Protein AF-A0A561SPY4-F1 (afdb_monomer)

Solvent-accessible surface area (backbone atoms only — not comparable to full-atom values): 4941 Å² total; per-residue (Å²): 132,86,74,80,66,65,39,61,28,32,37,42,34,24,49,83,88,40,79,77,47,74,53,71,49,73,42,40,96,82,39,66,66,60,52,49,51,53,51,50,53,56,41,46,74,71,74,44,76,66,89,56,45,66,53,33,37,36,38,35,18,50,60,97,46,97,49,77,75,51,72,51,68,51,72,83,77,91,75,87,130

Organism: NCBI:txid1128676

pLDDT: mean 86.47, std 14.68, range [37.78, 97.5]

Mean predicted aligned error: 6.01 Å

Secondary structure (DSSP, 8-state):
--PPPPEEEEEEEEETTEEEEEEEEEE-TT-HHHHHHHHHHHHHHTT--GGGGGGEEEEEEETT-----EEEE--------

Foldseek 3Di:
DDDQFFAKKWKFKDFQRHGPDIDIDTDRPPPLPRVLVVLCVRCVVVVHDCPVQQRMKMWIDHPPDPDTPDIDGDDDPPDDD

Radius of gyration: 12.81 Å; Cα contacts (8 Å, |Δi|>4): 127; chains: 1; bounding box: 33×31×27 Å

Nearest PDB structures (foldseek):
  3or3-assembly1_B  TM=4.849E-01  e=1.556E+00  Helicobacter pylori 118
  1rbl-assembly1_M  TM=3.671E-01  e=9.362E-01  Synechococcus elongatus PCC 6301
  8wpz-assembly1_B  TM=3.707E-01  e=1.556E+00  Synechococcus elongatus PCC 7942 = FACHB-805
  1rsc-assembly1_M  TM=3.685E-01  e=1.883E+00  Synechococcus elongatus PCC 6301
  1uzh-assembly1_C  TM=3.496E-01  e=3.789E+00  Chlamydomonas reinhardtii

Sequence (81 aa):
MNSPAAVLLDFAVRHRGQVVARFSAAADPLSAGDLRQLLVDAIRRRGTDDADITDYEMEMRPAGEDVLITTFVATRSSNQS

Structure (mmCIF, N/CA/C/O backbone):
data_AF-A0A561SPY4-F1
#
_entry.id   AF-A0A561SPY4-F1
#
loop_
_atom_site.group_PDB
_atom_site.id
_atom_site.type_symbol
_atom_site.label_atom_id
_atom_site.label_alt_id
_atom_site.label_comp_id
_atom_site.label_asym_id
_atom_site.label_entity_id
_atom_site.label_seq_id
_atom_site.pdbx_PDB_ins_code
_atom_site.Cartn_x
_atom_site.Cartn_y
_atom_site.Cartn_z
_atom_site.occupancy
_atom_site.B_iso_or_equiv
_atom_site.auth_seq_id
_atom_site.auth_comp_id
_atom_site.auth_asym_id
_atom_site.auth_atom_id
_atom_site.pdbx_PDB_model_num
ATOM 1 N N . MET A 1 1 ? 22.168 13.041 0.486 1.00 43.16 1 MET A N 1
ATOM 2 C CA . MET A 1 1 ? 20.930 12.428 -0.037 1.00 43.16 1 MET A CA 1
ATOM 3 C C . MET A 1 1 ? 20.122 12.010 1.176 1.00 43.16 1 MET A C 1
ATOM 5 O O . MET A 1 1 ? 20.630 11.206 1.943 1.00 43.16 1 MET A O 1
ATOM 9 N N . ASN A 1 2 ? 18.968 12.633 1.425 1.00 46.53 2 ASN A N 1
ATOM 10 C CA . ASN A 1 2 ? 18.099 12.228 2.532 1.00 46.53 2 ASN A CA 1
ATOM 11 C C . ASN A 1 2 ? 17.477 10.886 2.149 1.00 46.53 2 ASN A C 1
ATOM 13 O O . ASN A 1 2 ? 16.723 10.831 1.181 1.00 46.53 2 ASN A O 1
ATOM 17 N N . SER A 1 3 ? 17.828 9.814 2.856 1.00 54.88 3 SER A N 1
ATOM 18 C CA . SER A 1 3 ? 17.105 8.551 2.731 1.00 54.88 3 SER A CA 1
ATOM 19 C C . SER A 1 3 ? 15.652 8.792 3.153 1.00 54.88 3 SER A C 1
ATOM 21 O O . SER A 1 3 ? 15.446 9.399 4.210 1.00 54.88 3 SER A O 1
ATOM 23 N N . PRO A 1 4 ? 14.645 8.383 2.367 1.00 61.72 4 PRO A N 1
ATOM 24 C CA . PRO A 1 4 ? 13.264 8.427 2.830 1.00 61.72 4 PRO A CA 1
ATOM 25 C C . PRO A 1 4 ? 13.132 7.569 4.097 1.00 61.72 4 PRO A C 1
ATOM 27 O O . PRO A 1 4 ? 13.587 6.427 4.152 1.00 61.72 4 PRO A O 1
ATOM 30 N N . ALA A 1 5 ? 12.595 8.167 5.160 1.00 77.50 5 ALA A N 1
ATOM 31 C CA . ALA A 1 5 ? 12.405 7.501 6.440 1.00 77.50 5 ALA A CA 1
ATOM 32 C C . ALA A 1 5 ? 11.138 6.644 6.381 1.00 77.50 5 ALA A C 1
ATOM 34 O O . ALA A 1 5 ? 10.117 7.099 5.868 1.00 77.50 5 ALA A O 1
ATOM 35 N N . ALA A 1 6 ? 11.193 5.428 6.929 1.00 84.25 6 ALA A N 1
ATOM 36 C CA . ALA A 1 6 ? 10.005 4.602 7.088 1.00 84.25 6 ALA A CA 1
ATOM 37 C C . ALA A 1 6 ? 8.941 5.371 7.890 1.00 84.25 6 ALA A C 1
ATOM 39 O O . ALA A 1 6 ? 9.214 5.857 8.991 1.00 84.25 6 ALA A O 1
ATOM 40 N N . VAL A 1 7 ? 7.736 5.474 7.335 1.00 92.44 7 VAL A N 1
ATOM 41 C CA . VAL A 1 7 ? 6.574 6.117 7.960 1.00 92.44 7 VAL A CA 1
ATOM 42 C C . VAL A 1 7 ? 5.490 5.081 8.206 1.00 92.44 7 VAL A C 1
ATOM 44 O O . VAL A 1 7 ? 5.420 4.070 7.508 1.00 92.44 7 VAL A O 1
ATOM 47 N N . LEU A 1 8 ? 4.649 5.312 9.214 1.00 95.88 8 LEU A N 1
ATOM 48 C CA . LEU A 1 8 ? 3.509 4.439 9.465 1.00 95.88 8 LEU A CA 1
ATOM 49 C C . LEU A 1 8 ? 2.428 4.695 8.409 1.00 95.88 8 LEU A C 1
ATOM 51 O O . LEU A 1 8 ? 1.945 5.820 8.271 1.00 95.88 8 LEU A O 1
ATOM 55 N N . LEU A 1 9 ? 2.058 3.642 7.688 1.00 96.50 9 LEU A N 1
ATOM 56 C CA . LEU A 1 9 ? 1.072 3.677 6.614 1.00 96.50 9 LEU A CA 1
ATOM 57 C C . LEU A 1 9 ? -0.031 2.654 6.865 1.00 96.50 9 LEU A C 1
ATOM 59 O O . LEU A 1 9 ? 0.227 1.573 7.402 1.00 96.50 9 LEU A O 1
ATOM 63 N N . ASP A 1 10 ? -1.232 2.992 6.408 1.00 97.38 10 ASP A N 1
ATOM 64 C CA . ASP A 1 10 ? -2.360 2.077 6.292 1.00 97.38 10 ASP A CA 1
ATOM 65 C C . ASP A 1 10 ? -2.444 1.540 4.863 1.00 97.38 10 ASP A C 1
ATOM 67 O O . ASP A 1 10 ? -2.465 2.293 3.883 1.00 97.38 10 ASP A O 1
ATOM 71 N N . PHE A 1 11 ? -2.517 0.217 4.753 1.00 97.19 11 PHE A N 1
ATOM 72 C CA . PHE A 1 11 ? -2.538 -0.510 3.495 1.00 97.19 11 PHE A CA 1
ATOM 73 C C . PHE A 1 11 ? -3.890 -1.179 3.286 1.00 97.19 11 PHE A C 1
ATOM 75 O O . PHE A 1 11 ? -4.428 -1.835 4.185 1.00 97.19 11 PHE A O 1
ATOM 82 N N . ALA A 1 12 ? -4.413 -1.080 2.066 1.00 97.50 12 ALA A N 1
ATOM 83 C CA . ALA A 1 12 ? -5.529 -1.898 1.611 1.00 97.50 12 ALA A CA 1
ATOM 84 C C . ALA A 1 12 ? -5.095 -2.710 0.392 1.00 97.50 12 ALA A C 1
ATOM 86 O O . ALA A 1 12 ? -4.843 -2.159 -0.678 1.00 97.50 12 ALA A O 1
ATOM 87 N N . VAL A 1 13 ? -5.023 -4.029 0.560 1.00 96.19 13 VAL A N 1
ATOM 88 C CA . VAL A 1 13 ? -4.724 -4.954 -0.535 1.00 96.19 13 VAL A CA 1
ATOM 89 C C . VAL A 1 13 ? -6.023 -5.323 -1.215 1.00 96.19 13 VAL A C 1
ATOM 91 O O . VAL A 1 13 ? -6.975 -5.755 -0.553 1.00 96.19 13 VAL A O 1
ATOM 94 N N . ARG A 1 14 ? -6.054 -5.189 -2.535 1.00 95.69 14 ARG A N 1
ATOM 95 C CA . ARG A 1 14 ? -7.202 -5.535 -3.360 1.00 95.69 14 ARG A CA 1
ATOM 96 C C . ARG A 1 14 ? -6.815 -6.613 -4.352 1.00 95.69 14 ARG A C 1
ATOM 98 O O . ARG A 1 14 ? -5.700 -6.631 -4.851 1.00 95.69 14 ARG A O 1
ATOM 105 N N . HIS A 1 15 ? -7.757 -7.501 -4.623 1.00 93.31 15 HIS A N 1
ATOM 106 C CA . HIS A 1 15 ? -7.662 -8.514 -5.661 1.00 93.31 15 HIS A CA 1
ATOM 107 C C . HIS A 1 15 ? -8.822 -8.284 -6.620 1.00 93.31 15 HIS A C 1
ATOM 109 O O . HIS A 1 15 ? -9.983 -8.335 -6.197 1.00 93.31 15 HIS A O 1
ATOM 115 N N . ARG A 1 16 ? -8.519 -7.967 -7.885 1.00 90.69 16 ARG A N 1
ATOM 116 C CA . ARG A 1 16 ? -9.531 -7.659 -8.917 1.00 90.69 16 ARG A CA 1
ATOM 117 C C . ARG A 1 16 ? -10.569 -6.626 -8.445 1.00 90.69 16 ARG A C 1
ATOM 119 O O . ARG A 1 16 ? -11.777 -6.808 -8.592 1.00 90.69 16 ARG A O 1
ATOM 126 N N . GLY A 1 17 ? -10.088 -5.559 -7.804 1.00 90.94 17 GLY A N 1
ATOM 127 C CA . GLY A 1 17 ? -10.917 -4.462 -7.306 1.00 90.94 17 GLY A CA 1
ATOM 128 C C . GLY A 1 17 ? -11.672 -4.735 -5.998 1.00 90.94 17 GLY A C 1
ATOM 129 O O . GLY A 1 17 ? -12.409 -3.857 -5.558 1.00 90.94 17 GLY A O 1
ATOM 130 N N . GLN A 1 18 ? -11.503 -5.887 -5.341 1.00 94.31 18 GLN A N 1
ATOM 131 C CA . GLN A 1 18 ? -12.106 -6.178 -4.030 1.00 94.31 18 GLN A CA 1
ATOM 132 C C . GLN A 1 18 ? -11.056 -6.136 -2.924 1.00 94.31 18 GLN A C 1
ATOM 134 O O . GLN A 1 18 ? -10.027 -6.793 -3.049 1.00 94.31 18 GLN A O 1
ATOM 139 N N . VAL A 1 19 ? -11.308 -5.416 -1.826 1.00 95.38 19 VAL A N 1
ATOM 140 C CA . VAL A 1 19 ? -10.375 -5.392 -0.686 1.00 95.38 19 VAL A CA 1
ATOM 141 C C . VAL A 1 19 ? -10.359 -6.761 -0.010 1.00 95.38 19 VAL A C 1
ATOM 143 O O . VAL A 1 19 ? -11.377 -7.220 0.503 1.00 95.38 19 VAL A O 1
ATOM 146 N N . VAL A 1 20 ? -9.188 -7.392 0.021 1.00 94.44 20 VAL A N 1
ATOM 147 C CA . VAL A 1 20 ? -8.977 -8.731 0.588 1.00 94.44 20 VAL A CA 1
ATOM 148 C C . VAL A 1 20 ? -8.173 -8.718 1.885 1.00 94.44 20 VAL A C 1
ATOM 150 O O . VAL A 1 20 ? -8.234 -9.692 2.634 1.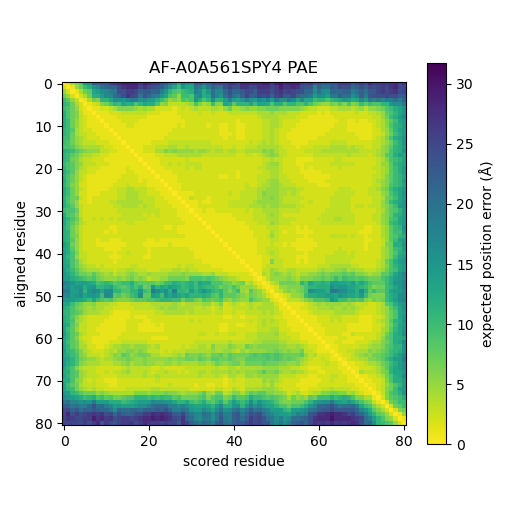00 94.44 20 VAL A O 1
ATOM 153 N N . ALA A 1 21 ? -7.440 -7.637 2.165 1.00 95.12 21 ALA A N 1
ATOM 154 C CA . ALA A 1 21 ? -6.741 -7.437 3.429 1.00 95.12 21 ALA A CA 1
ATOM 155 C C . ALA A 1 21 ? -6.567 -5.946 3.744 1.00 95.12 21 ALA A C 1
ATOM 157 O O . ALA A 1 21 ? -6.463 -5.113 2.842 1.00 95.12 21 ALA A O 1
ATOM 158 N N . ARG A 1 22 ? -6.505 -5.631 5.039 1.00 96.50 22 ARG A N 1
ATOM 159 C CA . ARG A 1 22 ? -6.096 -4.326 5.564 1.00 96.50 22 ARG A CA 1
ATOM 160 C C . ARG A 1 22 ? -5.091 -4.531 6.684 1.00 96.50 22 ARG A C 1
ATOM 162 O O . ARG A 1 22 ? -5.265 -5.448 7.486 1.00 96.50 22 ARG A O 1
ATOM 169 N N . PHE A 1 23 ? -4.059 -3.703 6.726 1.00 96.56 23 PHE A N 1
ATOM 170 C CA . PHE A 1 23 ? -3.061 -3.716 7.791 1.00 96.56 23 PHE A CA 1
ATOM 171 C C . PHE A 1 23 ? -2.313 -2.386 7.830 1.00 96.56 23 PHE A C 1
ATOM 173 O O . PHE A 1 23 ? -2.358 -1.625 6.868 1.00 96.56 23 PHE A O 1
ATOM 180 N N . SER A 1 24 ? -1.589 -2.150 8.919 1.00 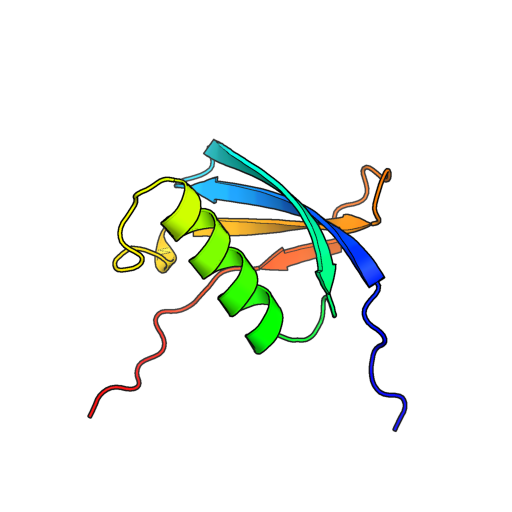96.25 24 SER A N 1
ATOM 181 C CA . SER A 1 24 ? -0.697 -1.000 9.059 1.00 96.25 24 SER A CA 1
ATOM 182 C C . SER A 1 24 ? 0.739 -1.488 9.223 1.00 96.25 24 SER A C 1
ATOM 184 O O . SER A 1 24 ? 0.979 -2.512 9.871 1.00 96.25 24 SER A O 1
ATOM 186 N N . ALA A 1 25 ? 1.698 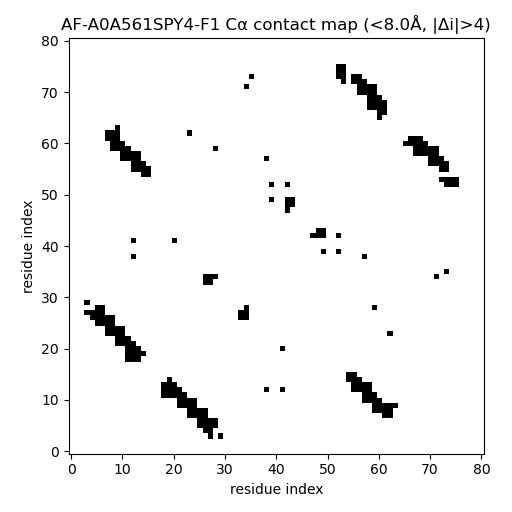-0.783 8.629 1.00 94.94 25 ALA A N 1
ATOM 187 C CA . ALA A 1 25 ? 3.120 -1.094 8.758 1.00 94.94 25 ALA A CA 1
ATOM 188 C C . ALA A 1 25 ? 3.982 0.157 8.557 1.00 94.94 25 ALA A C 1
ATOM 190 O O . ALA A 1 25 ? 3.566 1.110 7.902 1.00 94.94 25 ALA A O 1
ATOM 191 N N . ALA A 1 26 ? 5.189 0.145 9.124 1.00 94.88 26 ALA A N 1
ATOM 192 C CA . ALA A 1 26 ? 6.197 1.147 8.808 1.00 94.88 26 ALA A CA 1
ATOM 193 C C . ALA A 1 26 ? 6.861 0.794 7.470 1.00 94.88 26 ALA A C 1
ATOM 195 O O . ALA A 1 26 ? 7.391 -0.309 7.333 1.00 94.88 26 ALA A O 1
ATOM 196 N N . ALA A 1 27 ? 6.833 1.706 6.499 1.00 93.31 27 ALA A N 1
ATOM 197 C CA . ALA A 1 27 ? 7.447 1.504 5.190 1.00 93.31 27 ALA A CA 1
ATOM 198 C C . ALA A 1 27 ? 7.849 2.832 4.542 1.00 93.31 27 ALA A C 1
ATOM 200 O O . ALA A 1 27 ? 7.310 3.887 4.880 1.00 93.31 27 ALA A O 1
ATOM 201 N N . ASP A 1 28 ? 8.780 2.775 3.594 1.00 91.75 28 ASP A N 1
ATOM 202 C CA . ASP A 1 28 ? 9.003 3.874 2.659 1.00 91.75 28 ASP A CA 1
ATOM 203 C C . ASP A 1 28 ? 8.012 3.747 1.481 1.00 91.75 28 ASP A C 1
ATOM 205 O O . ASP A 1 28 ? 8.095 2.776 0.722 1.00 91.75 28 ASP A O 1
ATOM 209 N N . PRO A 1 29 ? 7.087 4.709 1.282 1.00 91.06 29 PRO A N 1
ATOM 210 C CA . PRO A 1 29 ? 6.118 4.670 0.185 1.00 91.06 29 PRO A CA 1
ATOM 211 C C . PRO A 1 29 ? 6.754 4.795 -1.210 1.00 91.06 29 PRO A C 1
ATOM 213 O O . PRO A 1 29 ? 6.056 4.618 -2.208 1.00 91.06 29 PRO A O 1
ATOM 216 N N . LEU A 1 30 ? 8.049 5.115 -1.304 1.00 90.75 30 LEU A N 1
ATOM 217 C CA . LEU A 1 30 ? 8.794 5.215 -2.561 1.00 90.75 30 LEU A CA 1
ATOM 218 C C . LEU A 1 30 ? 9.680 3.986 -2.834 1.00 90.75 30 LEU A C 1
ATOM 220 O O . LEU A 1 30 ? 10.210 3.842 -3.939 1.00 90.75 30 LEU A O 1
ATOM 224 N N . SER A 1 31 ? 9.815 3.071 -1.871 1.00 91.50 31 SER A N 1
ATOM 225 C CA . SER A 1 31 ? 10.635 1.864 -1.991 1.00 91.50 31 SER A CA 1
ATOM 226 C C . SER A 1 31 ? 9.841 0.720 -2.618 1.00 91.50 31 SER A C 1
ATOM 228 O O . SER A 1 31 ? 9.177 -0.063 -1.941 1.00 91.50 31 SER A O 1
ATOM 230 N N . ALA A 1 32 ? 9.935 0.569 -3.941 1.00 91.38 32 ALA A N 1
ATOM 231 C CA . ALA A 1 32 ? 9.245 -0.509 -4.658 1.00 91.38 32 ALA A CA 1
ATOM 232 C C . ALA A 1 32 ? 9.585 -1.918 -4.124 1.00 91.38 32 ALA A C 1
ATOM 234 O O . ALA A 1 32 ? 8.746 -2.816 -4.187 1.00 91.38 32 ALA A O 1
ATOM 235 N N . GLY A 1 33 ? 10.798 -2.112 -3.592 1.00 91.12 33 GLY A N 1
ATOM 236 C CA . GLY A 1 33 ? 11.217 -3.369 -2.968 1.00 91.12 33 GLY A CA 1
ATOM 237 C C . GLY A 1 33 ? 10.438 -3.674 -1.688 1.00 91.12 33 GLY A C 1
ATOM 238 O O . GLY A 1 33 ? 9.875 -4.764 -1.568 1.00 91.12 33 GLY A O 1
ATOM 239 N N . ASP A 1 34 ? 10.339 -2.698 -0.783 1.00 91.50 34 ASP A N 1
ATOM 240 C CA . ASP A 1 34 ? 9.608 -2.854 0.480 1.00 91.50 34 ASP A CA 1
ATOM 241 C C . ASP A 1 34 ? 8.114 -3.059 0.221 1.00 91.50 34 ASP A C 1
ATOM 243 O O . ASP A 1 34 ? 7.492 -3.962 0.783 1.00 91.50 34 ASP A O 1
ATOM 247 N N . LEU A 1 35 ? 7.544 -2.281 -0.704 1.00 93.88 35 LEU A N 1
ATOM 248 C CA . LEU A 1 35 ? 6.135 -2.395 -1.078 1.00 93.88 35 LEU A CA 1
ATOM 249 C C . LEU A 1 35 ? 5.807 -3.748 -1.711 1.00 93.88 35 LEU A C 1
ATOM 251 O O . LEU A 1 35 ? 4.780 -4.351 -1.392 1.00 93.88 35 LEU A O 1
ATOM 255 N N . ARG A 1 36 ? 6.695 -4.269 -2.568 1.00 93.69 36 ARG A N 1
ATOM 256 C CA . ARG A 1 36 ? 6.542 -5.610 -3.140 1.00 93.69 36 ARG A CA 1
ATOM 257 C C . ARG A 1 36 ? 6.566 -6.676 -2.049 1.00 93.69 36 ARG A C 1
ATOM 259 O O . ARG A 1 36 ? 5.743 -7.587 -2.094 1.00 93.69 36 ARG A O 1
ATOM 266 N N . GLN A 1 37 ? 7.482 -6.575 -1.086 1.00 92.75 37 GLN A N 1
ATOM 267 C CA . GLN A 1 37 ? 7.575 -7.545 0.003 1.00 92.75 37 GLN A CA 1
ATOM 268 C C . GLN A 1 37 ? 6.319 -7.525 0.885 1.00 92.75 37 GLN A C 1
ATOM 270 O O . GLN A 1 37 ? 5.761 -8.584 1.167 1.00 92.75 37 GLN A O 1
ATOM 275 N N . LEU A 1 38 ? 5.815 -6.338 1.238 1.00 94.69 38 LEU A N 1
ATOM 276 C CA . LEU A 1 38 ? 4.571 -6.187 2.000 1.00 94.69 38 LEU A CA 1
ATOM 277 C C . LEU A 1 38 ? 3.368 -6.806 1.280 1.00 94.69 38 LEU A C 1
ATOM 279 O O . LEU A 1 38 ? 2.559 -7.491 1.910 1.00 94.69 38 LEU A O 1
ATOM 283 N N . LEU A 1 39 ? 3.265 -6.608 -0.037 1.00 94.31 39 LEU A N 1
ATOM 284 C CA . LEU A 1 39 ? 2.201 -7.203 -0.840 1.00 94.31 39 LEU A CA 1
ATOM 285 C C . LEU A 1 39 ? 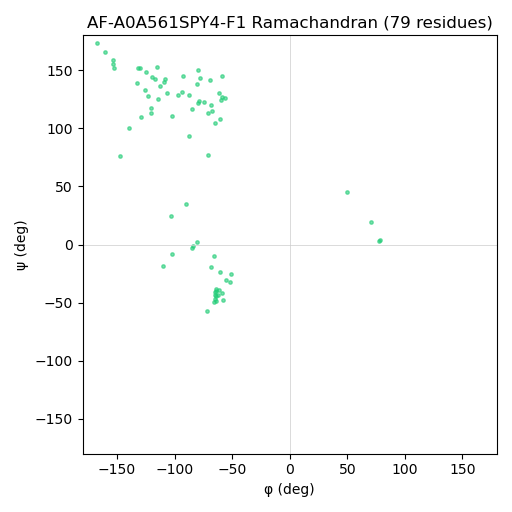2.299 -8.737 -0.867 1.00 94.31 39 LEU A C 1
ATOM 287 O O . LEU A 1 39 ? 1.303 -9.416 -0.618 1.00 94.31 39 LEU A O 1
ATOM 291 N N . VAL A 1 40 ? 3.494 -9.287 -1.104 1.00 93.50 40 VAL A N 1
ATOM 292 C CA . VAL A 1 40 ? 3.741 -10.741 -1.076 1.00 93.50 40 VAL A CA 1
ATOM 293 C C . VAL A 1 40 ? 3.367 -11.333 0.282 1.00 93.50 40 VAL A C 1
ATOM 295 O O . VAL A 1 40 ? 2.641 -12.326 0.346 1.00 93.50 40 VAL A O 1
ATOM 298 N N . ASP A 1 41 ? 3.806 -10.715 1.376 1.00 93.25 41 ASP A N 1
ATOM 299 C CA . ASP A 1 41 ? 3.514 -11.202 2.723 1.00 93.25 41 ASP A CA 1
ATOM 300 C C . ASP A 1 41 ? 2.013 -11.148 3.032 1.00 93.25 41 ASP A C 1
ATOM 302 O O . ASP A 1 41 ? 1.473 -12.072 3.645 1.00 93.25 41 ASP A O 1
ATOM 306 N N . ALA A 1 42 ? 1.309 -10.109 2.575 1.00 93.12 42 ALA A N 1
ATOM 307 C CA . ALA A 1 42 ? -0.138 -10.000 2.729 1.00 93.12 42 ALA A CA 1
ATOM 308 C C . ALA A 1 42 ? -0.900 -11.091 1.951 1.00 93.12 42 ALA A C 1
ATOM 310 O O . ALA A 1 42 ? -1.853 -11.666 2.483 1.00 93.12 42 ALA A O 1
ATOM 311 N N . ILE A 1 43 ? -0.464 -11.417 0.728 1.00 91.50 43 ILE A N 1
ATOM 312 C CA . ILE A 1 43 ? -1.026 -12.507 -0.088 1.00 91.50 43 ILE A CA 1
ATOM 313 C C . ILE A 1 43 ? -0.788 -13.860 0.597 1.00 91.50 43 ILE A C 1
ATOM 315 O O . ILE A 1 43 ? -1.736 -14.625 0.805 1.00 91.50 43 ILE A O 1
ATOM 319 N N . ARG A 1 44 ? 0.446 -14.122 1.047 1.00 90.62 44 ARG A N 1
ATOM 320 C CA . ARG A 1 44 ? 0.822 -15.371 1.730 1.00 90.62 44 ARG A CA 1
ATOM 321 C C . ARG A 1 44 ? 0.054 -15.588 3.031 1.00 90.62 44 ARG A C 1
ATOM 323 O O . ARG A 1 44 ? -0.386 -16.703 3.298 1.00 90.62 44 ARG A O 1
ATOM 330 N N . ARG A 1 45 ? -0.183 -14.535 3.825 1.00 89.19 45 ARG A N 1
ATOM 331 C CA . ARG A 1 45 ? -1.000 -14.610 5.058 1.00 89.19 45 ARG A CA 1
ATOM 332 C C . ARG A 1 45 ? -2.445 -15.044 4.802 1.00 89.19 45 ARG A C 1
ATOM 334 O O . ARG A 1 45 ? -3.074 -15.581 5.709 1.00 89.19 45 ARG A O 1
ATOM 341 N N . ARG A 1 46 ? -2.975 -14.845 3.589 1.00 85.69 46 ARG A N 1
ATOM 342 C CA . ARG A 1 46 ? -4.296 -15.359 3.183 1.00 85.69 46 ARG A CA 1
ATOM 343 C C . ARG A 1 46 ? -4.265 -16.810 2.698 1.00 85.69 46 ARG A C 1
ATOM 345 O O . ARG A 1 46 ? -5.313 -17.336 2.334 1.00 85.69 46 ARG A O 1
ATOM 352 N N . GLY A 1 47 ? -3.095 -17.446 2.664 1.00 83.88 47 GLY A N 1
ATOM 353 C CA . GLY A 1 47 ? -2.920 -18.795 2.130 1.00 83.88 47 GLY A CA 1
ATOM 354 C C . GLY A 1 47 ? -3.062 -18.869 0.609 1.00 83.88 47 GLY A C 1
ATOM 355 O O . GLY A 1 47 ? -3.344 -19.939 0.082 1.00 83.88 47 GLY A O 1
ATOM 356 N N . THR A 1 48 ? -2.929 -17.739 -0.096 1.00 81.31 48 THR A N 1
ATOM 357 C CA . THR A 1 48 ? -2.907 -17.708 -1.564 1.00 81.31 48 THR A CA 1
ATOM 358 C C . THR A 1 48 ? -1.464 -17.777 -2.060 1.00 81.31 48 THR A C 1
ATOM 360 O O . THR A 1 48 ? -0.564 -17.240 -1.413 1.00 81.31 48 THR A O 1
ATOM 363 N N . ASP A 1 49 ? -1.256 -18.454 -3.188 1.00 74.50 49 ASP A N 1
ATOM 364 C CA . ASP A 1 49 ? 0.028 -18.475 -3.887 1.00 74.50 49 ASP A CA 1
ATOM 365 C C . ASP A 1 49 ? 0.314 -17.091 -4.500 1.00 7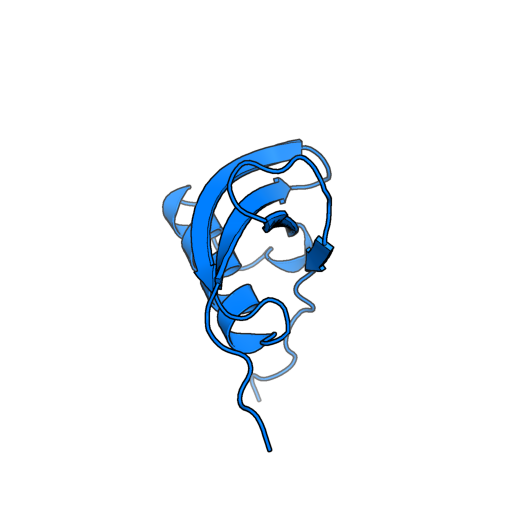4.50 49 ASP A C 1
ATOM 367 O O . ASP A 1 49 ? -0.596 -16.413 -4.981 1.00 74.50 49 ASP A O 1
ATOM 371 N N . ASP A 1 50 ? 1.571 -16.651 -4.473 1.00 70.94 50 ASP A N 1
ATOM 372 C CA . ASP A 1 50 ? 1.995 -15.358 -5.026 1.00 70.94 50 ASP A CA 1
ATOM 373 C C . ASP A 1 50 ? 2.193 -15.398 -6.554 1.00 70.94 50 ASP A C 1
ATOM 375 O O . ASP A 1 50 ? 2.512 -14.376 -7.171 1.00 70.94 50 ASP A O 1
ATOM 379 N N . ALA A 1 51 ? 1.914 -16.549 -7.178 1.00 73.19 51 ALA A N 1
ATOM 380 C CA . ALA A 1 51 ? 1.914 -16.752 -8.624 1.00 73.19 51 ALA A CA 1
ATOM 381 C C . ALA A 1 51 ? 1.063 -15.720 -9.396 1.00 73.19 51 ALA A C 1
ATOM 383 O O . ALA A 1 51 ? 1.456 -15.319 -10.496 1.00 73.19 51 ALA A O 1
ATOM 384 N N . ASP A 1 52 ? -0.032 -15.239 -8.794 1.00 79.62 52 ASP A N 1
ATOM 385 C CA 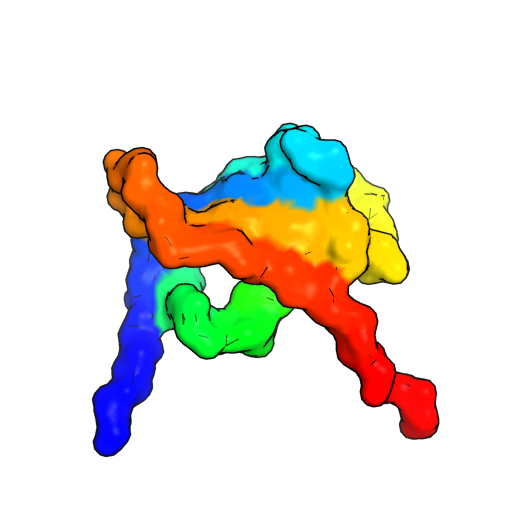. ASP A 1 52 ? -0.964 -14.267 -9.382 1.00 79.62 52 ASP A CA 1
ATOM 386 C C . ASP A 1 52 ? -0.783 -12.842 -8.826 1.00 79.62 52 ASP A C 1
ATOM 388 O O . ASP A 1 52 ? -1.714 -12.042 -8.860 1.00 79.62 52 ASP A O 1
ATOM 392 N N . ILE A 1 53 ? 0.401 -12.474 -8.311 1.00 87.81 53 ILE A N 1
ATOM 393 C CA . ILE A 1 53 ? 0.653 -11.143 -7.710 1.00 87.81 53 ILE A CA 1
ATOM 394 C C . ILE A 1 53 ? 0.239 -9.958 -8.608 1.00 87.81 53 ILE A C 1
ATOM 396 O O . ILE A 1 53 ? -0.075 -8.884 -8.104 1.00 87.81 53 ILE A O 1
ATOM 400 N N . THR A 1 54 ? 0.196 -10.147 -9.929 1.00 90.62 54 THR A N 1
ATOM 401 C CA . THR A 1 54 ? -0.249 -9.138 -10.905 1.00 90.62 54 THR A CA 1
ATOM 402 C C . THR A 1 54 ? -1.742 -8.814 -10.837 1.00 90.62 54 THR A C 1
ATOM 404 O O . THR A 1 54 ? -2.148 -7.764 -11.325 1.00 90.62 54 THR A O 1
ATOM 407 N N . ASP A 1 55 ? -2.556 -9.685 -10.235 1.00 91.38 55 ASP A N 1
ATOM 408 C CA . ASP A 1 55 ? -3.992 -9.466 -10.009 1.00 91.38 55 ASP A CA 1
ATOM 409 C C . ASP A 1 55 ? -4.262 -8.676 -8.716 1.00 91.38 55 ASP A C 1
ATOM 411 O O . ASP A 1 55 ? -5.421 -8.376 -8.386 1.00 91.38 55 ASP A O 1
ATOM 415 N N . TYR A 1 56 ? -3.195 -8.359 -7.975 1.00 93.44 56 TYR A N 1
ATOM 416 C CA . TYR A 1 56 ? -3.247 -7.632 -6.722 1.00 93.44 56 TYR A CA 1
ATOM 417 C C . TYR A 1 56 ? -2.705 -6.211 -6.857 1.00 93.44 56 TYR A C 1
ATOM 419 O O . TYR A 1 56 ? -1.693 -5.938 -7.500 1.00 93.44 56 TYR A O 1
ATOM 427 N N . GLU A 1 57 ? -3.368 -5.309 -6.152 1.00 95.00 57 GLU A N 1
ATOM 428 C CA . GLU A 1 57 ? -2.983 -3.911 -5.995 1.00 95.00 57 GLU A CA 1
ATOM 429 C C . GLU A 1 57 ? -2.998 -3.555 -4.506 1.00 95.00 57 GLU A C 1
ATOM 431 O O . GLU A 1 57 ? -3.723 -4.159 -3.708 1.00 95.00 57 GLU A O 1
ATOM 436 N N . MET A 1 58 ? -2.176 -2.588 -4.112 1.00 96.69 58 MET A N 1
ATOM 437 C CA . MET A 1 58 ? -2.059 -2.143 -2.730 1.00 96.69 58 MET A CA 1
ATOM 438 C C . MET A 1 58 ? -2.195 -0.627 -2.660 1.00 96.69 58 MET A C 1
ATOM 440 O O . MET A 1 58 ? -1.317 0.114 -3.097 1.00 96.69 58 MET A O 1
ATOM 444 N N . GLU A 1 59 ? -3.305 -0.161 -2.102 1.00 97.19 59 GLU A N 1
ATOM 445 C CA . GLU A 1 59 ? -3.501 1.251 -1.790 1.00 97.19 59 GLU A CA 1
ATOM 446 C C . GLU A 1 59 ? -2.745 1.612 -0.509 1.00 97.19 59 GLU A C 1
ATOM 448 O O . GLU A 1 59 ? -2.727 0.825 0.441 1.00 97.19 59 GLU A O 1
ATOM 453 N N . MET A 1 60 ? -2.176 2.817 -0.469 1.00 95.94 60 MET A N 1
ATOM 454 C CA . MET A 1 60 ? -1.415 3.329 0.672 1.00 95.94 60 MET A CA 1
ATOM 455 C C . MET A 1 60 ? -1.966 4.671 1.132 1.00 95.94 60 MET A C 1
ATOM 457 O O . MET A 1 60 ? -2.185 5.572 0.317 1.00 95.94 60 MET A O 1
ATOM 461 N N . ARG A 1 61 ? -2.158 4.814 2.440 1.00 96.88 61 ARG A N 1
ATOM 462 C CA . ARG A 1 61 ? -2.614 6.041 3.103 1.00 96.88 61 ARG A CA 1
ATOM 463 C C . ARG A 1 61 ? -1.713 6.352 4.301 1.00 96.88 61 ARG A C 1
ATOM 465 O O . ARG A 1 61 ? -1.162 5.408 4.875 1.00 96.88 61 ARG A O 1
ATOM 472 N N . PRO A 1 62 ? -1.550 7.623 4.711 1.00 95.06 62 PRO A N 1
ATOM 473 C CA . P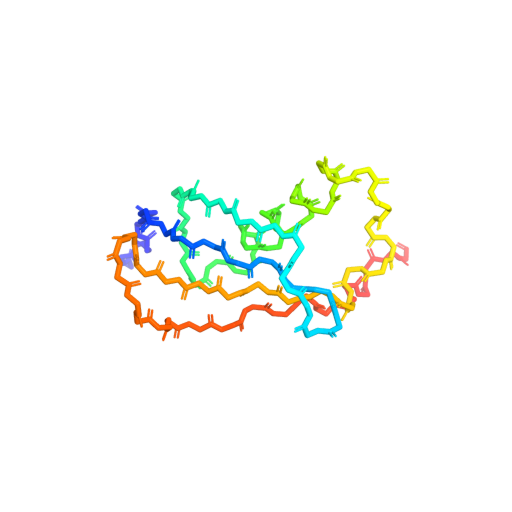RO A 1 62 ? -0.979 7.917 6.018 1.00 95.06 62 PRO A CA 1
ATOM 474 C C . PRO A 1 62 ? -1.847 7.270 7.102 1.00 95.06 62 PRO A C 1
ATOM 476 O O . PRO A 1 62 ? -3.067 7.182 6.954 1.00 95.06 62 PRO A O 1
ATOM 479 N N . ALA A 1 63 ? -1.224 6.793 8.177 1.00 93.69 63 ALA A N 1
ATOM 480 C CA . ALA A 1 63 ? -1.952 6.094 9.228 1.00 93.69 63 ALA A CA 1
ATOM 481 C C . ALA A 1 63 ? -3.040 6.975 9.864 1.00 93.69 63 ALA A C 1
ATOM 483 O O . ALA A 1 63 ? -2.753 8.054 10.382 1.00 93.69 63 ALA A O 1
ATOM 484 N N . GLY A 1 64 ? -4.283 6.491 9.853 1.00 92.12 64 GLY A N 1
ATOM 485 C CA . GLY A 1 64 ? -5.440 7.207 10.392 1.00 92.12 64 GLY A CA 1
ATOM 486 C C . GLY A 1 64 ? -5.988 8.329 9.502 1.00 92.12 64 GLY A C 1
ATOM 487 O O . GLY A 1 64 ? -6.944 8.993 9.905 1.00 92.12 64 GLY A O 1
ATOM 488 N N . GLU A 1 65 ? -5.439 8.532 8.303 1.00 92.69 65 GLU A N 1
ATOM 489 C CA . GLU A 1 65 ? -5.921 9.520 7.336 1.00 92.69 65 GLU A CA 1
ATOM 490 C C . GLU A 1 65 ? -6.588 8.833 6.138 1.00 92.69 65 GLU A C 1
ATOM 492 O O . GLU A 1 65 ? -6.089 7.841 5.612 1.00 92.69 65 GLU A O 1
ATOM 497 N N . ASP A 1 66 ? -7.695 9.388 5.635 1.00 90.75 66 ASP A N 1
ATOM 498 C CA . ASP A 1 66 ? -8.359 8.876 4.421 1.00 90.75 66 ASP A CA 1
ATOM 499 C C . ASP A 1 66 ? -7.831 9.537 3.135 1.00 90.75 66 ASP A C 1
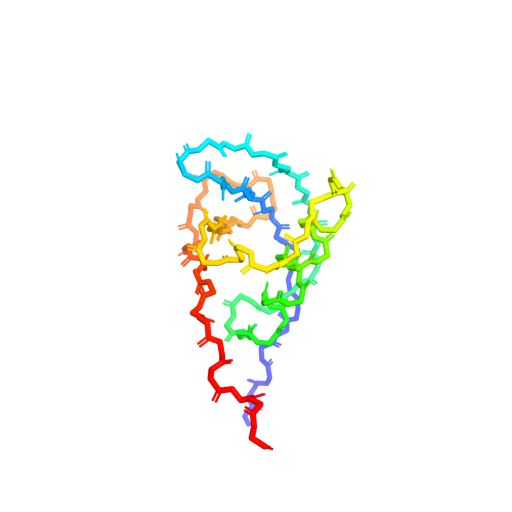ATOM 501 O O . ASP A 1 66 ? -8.560 9.805 2.180 1.00 90.75 66 ASP A O 1
ATOM 505 N N . VAL A 1 67 ? -6.536 9.851 3.120 1.00 93.19 67 VAL A N 1
ATOM 506 C CA . VAL A 1 67 ? -5.864 10.465 1.974 1.00 93.19 67 VAL A CA 1
ATOM 507 C C . VAL A 1 67 ? -5.069 9.390 1.248 1.00 93.19 67 VAL A C 1
ATOM 509 O O . VAL A 1 67 ? -4.067 8.893 1.757 1.00 93.19 67 VAL A O 1
ATOM 512 N N . LEU A 1 68 ? -5.506 9.019 0.043 1.00 93.75 68 LEU A N 1
ATOM 513 C CA . LEU A 1 68 ? -4.763 8.085 -0.804 1.00 93.75 68 LEU A CA 1
ATOM 514 C C . LEU A 1 68 ? -3.454 8.737 -1.265 1.00 93.75 68 LEU A C 1
ATOM 516 O O . LEU A 1 68 ? -3.479 9.694 -2.035 1.00 93.75 68 LEU A O 1
ATOM 520 N N . ILE A 1 69 ? -2.319 8.192 -0.822 1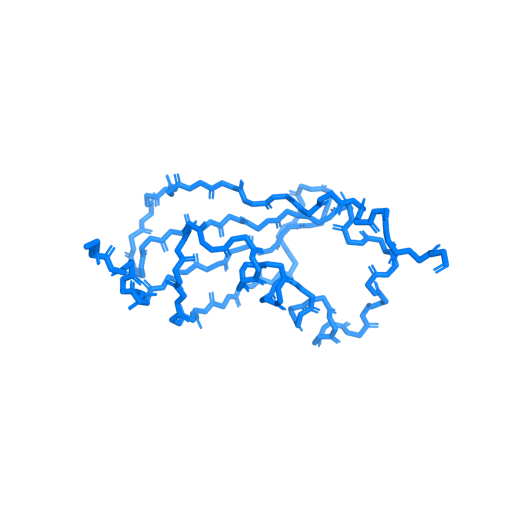.00 93.12 69 ILE A N 1
ATOM 521 C CA . ILE A 1 69 ? -0.993 8.625 -1.281 1.00 93.12 69 ILE A CA 1
ATOM 522 C C . ILE A 1 69 ? -0.793 8.138 -2.712 1.00 93.12 69 ILE A C 1
ATOM 524 O O . ILE A 1 69 ? -0.516 8.919 -3.617 1.00 93.12 69 ILE A O 1
ATOM 528 N N . THR A 1 70 ? -0.911 6.824 -2.908 1.00 93.06 70 THR A N 1
ATOM 529 C CA . THR A 1 70 ? -0.771 6.177 -4.212 1.00 93.06 70 THR A CA 1
ATOM 530 C C . THR A 1 70 ? -1.275 4.733 -4.150 1.00 93.06 70 THR A C 1
ATOM 532 O O . THR A 1 70 ? -1.613 4.209 -3.084 1.00 93.06 70 THR A O 1
ATOM 535 N N . THR A 1 71 ? -1.328 4.094 -5.315 1.00 95.19 71 THR A N 1
ATOM 536 C CA . THR A 1 71 ? -1.603 2.666 -5.480 1.00 95.19 71 THR A CA 1
ATOM 537 C C . THR A 1 71 ? -0.360 1.993 -6.040 1.00 95.19 71 THR A C 1
ATOM 539 O O . THR A 1 71 ? 0.165 2.400 -7.076 1.00 95.19 71 THR A O 1
ATOM 542 N N . PHE A 1 72 ? 0.116 0.962 -5.355 1.00 94.50 72 PHE A N 1
ATOM 543 C CA . PHE A 1 72 ? 1.207 0.121 -5.815 1.00 94.50 72 PHE A CA 1
ATOM 544 C C . PHE A 1 72 ? 0.652 -1.100 -6.550 1.00 94.50 72 PHE A C 1
ATOM 546 O O . PHE A 1 72 ? -0.224 -1.797 -6.037 1.00 94.50 72 PHE A O 1
ATOM 553 N N . VAL A 1 73 ? 1.195 -1.378 -7.734 1.00 91.81 73 VAL A N 1
ATOM 554 C CA . VAL A 1 73 ? 0.891 -2.576 -8.523 1.00 91.81 73 VAL A CA 1
ATOM 555 C C . VAL A 1 73 ? 2.200 -3.301 -8.790 1.00 91.81 73 VAL A C 1
ATOM 557 O O . VAL A 1 73 ? 3.164 -2.701 -9.274 1.00 91.81 73 VAL A O 1
ATOM 560 N N . ALA A 1 74 ? 2.245 -4.594 -8.480 1.00 84.38 74 ALA A N 1
ATOM 561 C CA . ALA A 1 74 ? 3.398 -5.414 -8.808 1.00 84.38 74 ALA A CA 1
ATOM 562 C C . ALA A 1 74 ? 3.333 -5.823 -10.282 1.00 84.38 74 ALA A C 1
ATOM 564 O O . ALA A 1 74 ? 2.398 -6.488 -10.723 1.00 84.38 74 ALA A O 1
ATOM 565 N N . THR A 1 75 ? 4.358 -5.472 -11.052 1.00 78.38 75 THR A N 1
ATOM 566 C CA . THR A 1 75 ? 4.575 -6.103 -12.353 1.00 78.38 75 THR A CA 1
ATOM 567 C C . THR A 1 75 ? 5.244 -7.457 -12.144 1.00 78.38 75 THR A C 1
ATOM 569 O O . THR A 1 75 ? 5.999 -7.661 -11.185 1.00 78.38 75 THR A O 1
ATOM 572 N N . ARG A 1 76 ? 4.980 -8.414 -13.040 1.00 67.81 76 ARG A N 1
ATOM 573 C CA . ARG A 1 76 ? 5.701 -9.689 -13.032 1.00 67.81 76 ARG A CA 1
ATOM 574 C C . ARG A 1 76 ? 7.178 -9.371 -13.253 1.00 67.81 76 ARG A C 1
ATOM 576 O O . ARG A 1 76 ? 7.562 -8.968 -14.346 1.00 67.81 76 ARG A O 1
ATOM 583 N N . SER A 1 77 ? 8.000 -9.502 -12.216 1.00 60.03 77 SER A N 1
ATOM 584 C CA . SER A 1 77 ? 9.442 -9.340 -12.362 1.00 60.03 77 SER A CA 1
ATOM 585 C C . SER A 1 77 ? 9.927 -10.469 -13.267 1.00 60.03 77 SER A C 1
ATOM 587 O O . SER A 1 77 ? 9.976 -11.626 -12.856 1.00 60.03 77 SER A O 1
ATOM 589 N N . SER A 1 78 ? 10.227 -10.154 -14.525 1.00 47.59 78 SER A N 1
ATOM 590 C CA . SER A 1 78 ? 10.898 -11.063 -15.447 1.00 47.59 78 SER A CA 1
ATOM 591 C C . SER A 1 78 ? 12.348 -11.206 -14.996 1.00 47.59 78 SER A C 1
ATOM 593 O O . SER A 1 78 ? 13.236 -10.554 -15.532 1.00 47.59 78 SER A O 1
ATOM 595 N N . ASN A 1 79 ? 12.584 -11.988 -13.947 1.00 47.31 79 ASN A N 1
ATOM 596 C CA . ASN A 1 79 ? 13.931 -12.410 -13.605 1.00 47.31 79 ASN A CA 1
ATOM 597 C C . ASN A 1 79 ? 13.902 -13.805 -12.984 1.00 47.31 79 ASN A C 1
ATOM 599 O O . ASN A 1 79 ? 13.992 -13.963 -11.772 1.00 47.31 79 ASN A O 1
ATOM 603 N N . GLN A 1 80 ? 13.728 -14.802 -13.849 1.00 44.91 80 GLN A N 1
ATOM 604 C CA . GLN A 1 80 ? 14.340 -16.118 -13.696 1.00 44.91 80 GLN A CA 1
ATOM 605 C C . GLN A 1 80 ? 14.799 -16.550 -15.093 1.00 44.91 80 GLN A C 1
ATOM 607 O O . GLN A 1 80 ? 13.989 -16.916 -15.945 1.00 44.91 80 GLN A O 1
ATOM 612 N N . SER A 1 81 ? 16.094 -16.394 -15.345 1.00 37.78 81 SER A N 1
ATOM 613 C CA . SER A 1 81 ? 16.857 -17.100 -16.376 1.00 37.78 81 SER A CA 1
ATOM 614 C C . SER A 1 81 ? 18.000 -17.805 -15.672 1.00 37.78 81 SER A C 1
ATOM 616 O O . SER A 1 81 ? 18.545 -17.186 -14.729 1.00 37.78 81 SER A O 1
#